Protein AF-A0AA88YU85-F1 (afdb_monomer_lite)

Secondary structure (DSSP, 8-state):
-PPTT-BEEEEEEETTEEEEEEEE-SSTT------------TT--EEEEE---TTS-B-S--TT-------S---

Structure (mmCIF, N/CA/C/O backbone):
data_AF-A0AA88YU85-F1
#
_entry.id   AF-A0AA88YU85-F1
#
loop_
_atom_site.group_PDB
_atom_site.id
_atom_site.type_symbol
_atom_site.label_ato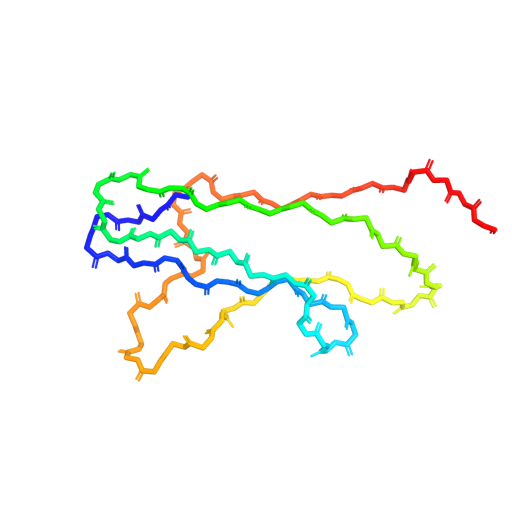m_id
_atom_site.label_alt_id
_atom_site.label_comp_id
_atom_site.label_asym_id
_atom_site.label_entity_id
_atom_site.label_seq_id
_atom_site.pdbx_PDB_ins_code
_atom_site.Cartn_x
_atom_site.Cartn_y
_atom_site.Cartn_z
_atom_site.occupancy
_atom_site.B_iso_or_equiv
_atom_site.auth_seq_id
_atom_site.auth_comp_id
_atom_site.auth_asym_id
_atom_site.auth_atom_id
_atom_site.pdbx_PDB_model_num
ATOM 1 N N . MET A 1 1 ? 4.787 6.414 -9.438 1.00 83.31 1 MET A N 1
ATOM 2 C CA . MET A 1 1 ? 5.055 6.136 -10.863 1.00 83.31 1 MET A CA 1
ATOM 3 C C . MET A 1 1 ? 6.178 5.120 -10.953 1.00 83.31 1 MET A C 1
ATOM 5 O O . MET A 1 1 ? 7.147 5.260 -10.212 1.00 83.31 1 MET A O 1
ATOM 9 N N . ALA A 1 2 ? 6.021 4.073 -11.760 1.00 86.88 2 ALA A N 1
ATOM 10 C CA . ALA A 1 2 ? 7.050 3.050 -11.929 1.00 86.88 2 ALA A CA 1
ATOM 11 C C . ALA A 1 2 ? 8.254 3.602 -12.707 1.00 86.88 2 ALA A C 1
ATOM 13 O O . ALA A 1 2 ? 8.090 4.396 -13.629 1.00 86.88 2 ALA A O 1
ATOM 14 N N . TYR A 1 3 ? 9.464 3.172 -12.340 1.00 83.62 3 TYR A N 1
ATOM 15 C CA . TYR A 1 3 ? 10.655 3.416 -13.153 1.00 83.62 3 TYR A CA 1
ATOM 16 C C . TYR A 1 3 ? 10.569 2.607 -14.457 1.00 83.62 3 TYR A C 1
ATOM 18 O O . TYR A 1 3 ? 10.117 1.457 -14.413 1.00 83.62 3 TYR A O 1
ATOM 26 N N . PRO A 1 4 ? 11.059 3.125 -15.599 1.00 84.75 4 PRO A N 1
ATOM 27 C CA . PRO A 1 4 ? 11.147 2.340 -16.825 1.00 84.75 4 PRO A CA 1
ATOM 28 C C . PRO A 1 4 ? 11.860 1.000 -16.587 1.00 84.75 4 PRO A C 1
ATOM 30 O O . PRO A 1 4 ? 12.948 0.954 -16.015 1.00 84.75 4 PRO A O 1
ATOM 33 N N . GLY A 1 5 ? 11.234 -0.105 -17.003 1.00 84.12 5 GLY A N 1
ATOM 34 C CA . GLY A 1 5 ? 11.773 -1.457 -16.805 1.00 84.12 5 GLY A CA 1
ATOM 35 C C . GLY A 1 5 ? 11.470 -2.106 -15.445 1.00 84.12 5 GLY A C 1
ATOM 36 O O . GLY A 1 5 ? 11.736 -3.299 -15.289 1.00 84.12 5 GLY A O 1
ATOM 37 N N . HIS A 1 6 ? 10.846 -1.390 -14.507 1.00 83.88 6 HIS A N 1
ATOM 38 C CA . HIS A 1 6 ? 10.400 -1.901 -13.206 1.00 83.88 6 HIS A CA 1
ATOM 39 C C . HIS A 1 6 ? 8.882 -1.822 -13.078 1.00 83.88 6 HIS A C 1
ATOM 41 O O . HIS A 1 6 ? 8.246 -1.019 -13.740 1.00 83.88 6 HIS A O 1
ATOM 47 N N . TYR A 1 7 ? 8.283 -2.637 -12.213 1.00 87.56 7 TYR A N 1
ATOM 48 C CA . TYR A 1 7 ? 6.873 -2.486 -11.847 1.00 87.56 7 TYR A CA 1
ATOM 49 C C . TYR A 1 7 ? 6.755 -2.067 -10.385 1.00 87.56 7 TYR A C 1
ATOM 51 O O . TYR A 1 7 ? 7.624 -2.364 -9.565 1.00 87.56 7 TYR A O 1
ATOM 59 N N . ILE A 1 8 ? 5.652 -1.406 -10.052 1.00 88.81 8 ILE A N 1
ATOM 60 C CA . ILE A 1 8 ? 5.235 -1.216 -8.665 1.00 88.81 8 ILE A CA 1
ATOM 61 C C . ILE A 1 8 ? 4.167 -2.256 -8.379 1.00 88.81 8 ILE A C 1
ATOM 63 O O . ILE A 1 8 ? 3.181 -2.356 -9.106 1.00 88.81 8 ILE A O 1
ATOM 67 N N . HIS A 1 9 ? 4.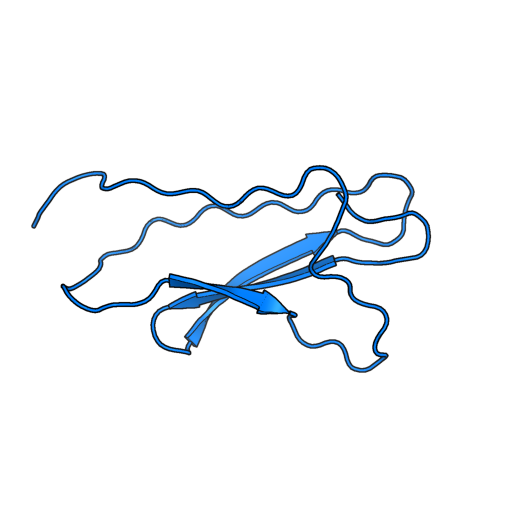354 -3.007 -7.302 1.00 90.56 9 HIS A N 1
ATOM 68 C CA . HIS A 1 9 ? 3.309 -3.829 -6.718 1.00 90.56 9 HIS A CA 1
ATOM 69 C C . HIS A 1 9 ? 3.298 -3.556 -5.220 1.00 90.56 9 HIS A C 1
ATOM 71 O O . HIS A 1 9 ? 4.228 -3.934 -4.508 1.00 90.56 9 HIS A O 1
ATOM 77 N N . ALA A 1 10 ? 2.274 -2.852 -4.751 1.00 91.25 10 ALA A N 1
ATOM 78 C CA . ALA A 1 10 ? 2.160 -2.436 -3.364 1.00 91.25 10 ALA A CA 1
ATOM 79 C C . ALA A 1 10 ? 0.801 -2.824 -2.783 1.00 91.25 10 ALA A C 1
ATOM 81 O O . ALA A 1 10 ? -0.208 -2.866 -3.484 1.00 91.25 10 ALA A O 1
ATOM 82 N N . GLU A 1 11 ? 0.784 -3.084 -1.484 1.00 93.62 11 GLU A N 1
ATOM 83 C CA . GLU A 1 11 ? -0.420 -3.374 -0.714 1.00 93.62 11 GLU A CA 1
ATOM 84 C C . GLU A 1 11 ? -0.624 -2.277 0.323 1.00 93.62 11 GLU A C 1
ATOM 86 O O . GLU A 1 11 ? 0.303 -1.939 1.062 1.00 93.62 11 GLU A O 1
ATOM 91 N N . MET A 1 12 ? -1.847 -1.757 0.423 1.00 95.50 12 MET A N 1
ATOM 92 C CA . MET A 1 12 ? -2.265 -1.032 1.618 1.00 95.50 12 MET A CA 1
ATOM 93 C C . MET A 1 12 ? -2.735 -2.045 2.656 1.00 95.50 12 MET A C 1
ATOM 95 O O . MET A 1 12 ? -3.483 -2.971 2.339 1.00 95.50 12 MET A O 1
ATOM 99 N N . VAL A 1 13 ? -2.289 -1.869 3.894 1.00 96.75 13 VAL A N 1
ATOM 100 C CA . VAL A 1 13 ? -2.463 -2.826 4.982 1.00 96.75 13 VAL A CA 1
ATOM 101 C C . VAL A 1 13 ? -3.169 -2.158 6.149 1.00 96.75 13 VAL A C 1
ATOM 103 O O . VAL A 1 13 ? -2.757 -1.081 6.569 1.00 96.75 13 VAL A O 1
ATOM 106 N N . HIS A 1 14 ? -4.169 -2.827 6.722 1.00 98.12 14 HIS A N 1
ATOM 107 C CA . HIS A 1 14 ? -4.799 -2.477 7.998 1.00 98.12 14 HIS A CA 1
ATOM 108 C C . HIS A 1 14 ? -4.617 -3.634 8.981 1.00 98.12 14 HIS A C 1
ATOM 110 O O . HIS A 1 14 ? -5.005 -4.764 8.697 1.00 98.12 14 HIS A O 1
ATOM 116 N N . ASN A 1 15 ? -3.956 -3.375 10.113 1.00 97.25 15 ASN A N 1
ATOM 117 C CA . ASN A 1 15 ? -3.684 -4.370 11.165 1.00 97.25 15 ASN A CA 1
ATOM 118 C C . ASN A 1 15 ? -3.079 -5.701 10.658 1.00 97.25 15 ASN A C 1
ATOM 120 O O . ASN A 1 15 ? -3.342 -6.772 11.198 1.00 97.25 15 ASN A O 1
ATOM 124 N N . GLY A 1 16 ? -2.239 -5.632 9.621 1.00 94.88 16 GLY A N 1
ATOM 125 C CA . GLY A 1 16 ? -1.566 -6.791 9.021 1.00 94.88 16 GLY A CA 1
ATOM 126 C C . GLY A 1 16 ? -2.316 -7.437 7.849 1.00 94.88 16 GLY A C 1
ATOM 127 O O . GLY A 1 16 ? -1.696 -8.181 7.092 1.00 94.88 16 GLY A O 1
ATOM 128 N N . ALA A 1 17 ? -3.595 -7.112 7.640 1.00 95.50 17 ALA A N 1
ATOM 129 C CA . ALA A 1 17 ? -4.383 -7.586 6.506 1.00 95.50 17 ALA A CA 1
ATOM 130 C C . ALA A 1 17 ? -4.292 -6.623 5.314 1.00 95.50 17 ALA A C 1
ATOM 132 O O . ALA A 1 17 ? -4.396 -5.407 5.482 1.00 95.50 17 ALA A O 1
ATOM 133 N N . ALA A 1 18 ? -4.114 -7.159 4.105 1.00 95.50 18 ALA A N 1
ATOM 134 C CA . ALA A 1 18 ? -4.173 -6.366 2.880 1.00 95.50 18 ALA A CA 1
ATOM 135 C C . ALA A 1 18 ? -5.617 -5.913 2.614 1.00 95.50 18 ALA A C 1
ATOM 137 O O . ALA A 1 18 ? -6.543 -6.722 2.658 1.00 95.50 18 ALA A O 1
ATOM 138 N N . ILE A 1 19 ? -5.795 -4.623 2.338 1.00 96.81 19 ILE A N 1
ATOM 139 C CA . ILE A 1 19 ? -7.104 -3.991 2.095 1.00 96.81 19 ILE A CA 1
ATOM 140 C C . ILE A 1 19 ? -7.214 -3.350 0.711 1.00 96.81 19 ILE A C 1
ATOM 142 O O . ILE A 1 19 ? -8.313 -3.048 0.257 1.00 96.81 19 ILE A O 1
ATOM 146 N N . SER A 1 20 ? -6.088 -3.135 0.032 1.00 95.75 20 SER A N 1
ATOM 147 C CA . SER A 1 20 ? -6.050 -2.677 -1.354 1.00 95.75 20 SER A CA 1
ATOM 148 C C . SER A 1 20 ? -4.718 -3.040 -1.989 1.00 95.75 20 SER A C 1
ATOM 150 O O . SER A 1 20 ? -3.704 -3.141 -1.297 1.00 95.75 20 SER A O 1
ATOM 152 N N . TYR A 1 21 ? -4.721 -3.150 -3.313 1.00 92.81 21 TYR A N 1
ATOM 153 C CA . TYR A 1 21 ? -3.537 -3.361 -4.134 1.00 92.81 21 TYR A CA 1
ATOM 154 C C . TYR A 1 21 ? -3.324 -2.155 -5.045 1.00 92.81 21 TYR A C 1
ATOM 156 O O . TYR A 1 21 ? -4.282 -1.544 -5.516 1.00 92.81 21 TYR A O 1
ATOM 164 N N . VAL A 1 22 ? -2.065 -1.818 -5.287 1.00 91.81 22 VAL A N 1
ATOM 165 C CA . VAL A 1 22 ? -1.635 -0.814 -6.256 1.00 91.81 22 VAL A CA 1
ATOM 166 C C . VAL A 1 22 ? -0.661 -1.493 -7.202 1.00 91.81 22 VAL A C 1
ATOM 168 O O . VAL A 1 22 ? 0.320 -2.095 -6.762 1.00 91.81 22 VAL A O 1
ATOM 171 N N . TYR A 1 23 ? -0.937 -1.383 -8.496 1.00 90.44 23 TYR A N 1
ATOM 172 C CA . TYR A 1 23 ? -0.069 -1.887 -9.546 1.00 90.44 23 TYR A CA 1
ATOM 173 C C . TYR A 1 23 ? 0.253 -0.769 -10.531 1.00 90.44 23 TYR A C 1
ATOM 175 O O . TYR A 1 23 ? -0.643 -0.038 -10.948 1.00 90.44 23 TYR A O 1
ATOM 183 N N . ALA A 1 24 ? 1.526 -0.650 -10.888 1.00 90.50 24 ALA A N 1
ATOM 184 C CA . ALA A 1 24 ? 1.983 0.116 -12.037 1.00 90.50 24 ALA A CA 1
ATOM 185 C C . ALA A 1 24 ? 2.897 -0.796 -12.850 1.00 90.50 24 ALA A C 1
ATOM 187 O O . ALA A 1 24 ? 3.820 -1.403 -12.299 1.00 90.50 24 ALA A O 1
ATOM 188 N N . SER A 1 25 ? 2.607 -0.940 -14.134 1.00 88.06 25 SER A N 1
ATOM 189 C CA . SER A 1 25 ? 3.361 -1.798 -15.031 1.00 88.06 25 SER A CA 1
ATOM 190 C C . SER A 1 25 ? 4.725 -1.198 -15.376 1.00 88.06 25 SER A C 1
ATOM 192 O O . SER A 1 25 ? 5.044 -0.060 -15.049 1.00 88.06 25 SER A O 1
ATOM 194 N N . LYS A 1 26 ? 5.542 -1.999 -16.060 1.00 84.38 26 LYS A N 1
ATOM 195 C CA . LYS A 1 26 ? 6.886 -1.619 -16.511 1.00 84.38 26 LYS A CA 1
ATOM 196 C C . LYS A 1 26 ? 6.928 -0.771 -17.781 1.00 84.38 26 LYS A C 1
ATOM 198 O O . LYS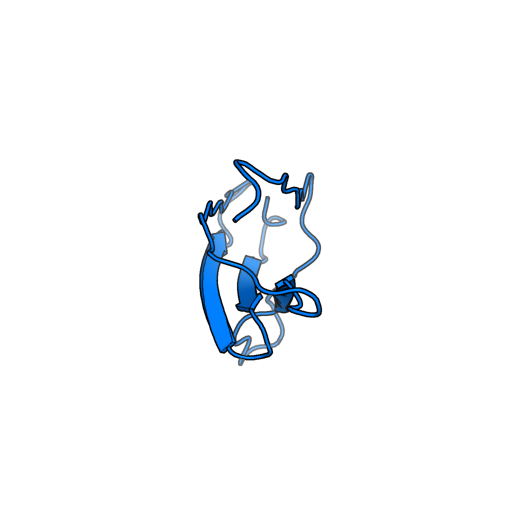 A 1 26 ? 8.024 -0.537 -18.296 1.00 84.38 26 LYS A O 1
ATOM 203 N N . SER A 1 27 ? 5.770 -0.395 -18.334 1.00 80.88 27 SER A N 1
ATOM 204 C CA . SER A 1 27 ? 5.724 0.578 -19.427 1.00 80.88 27 SER A CA 1
ATOM 205 C C . SER A 1 27 ? 6.193 1.943 -18.930 1.00 80.88 27 SER A C 1
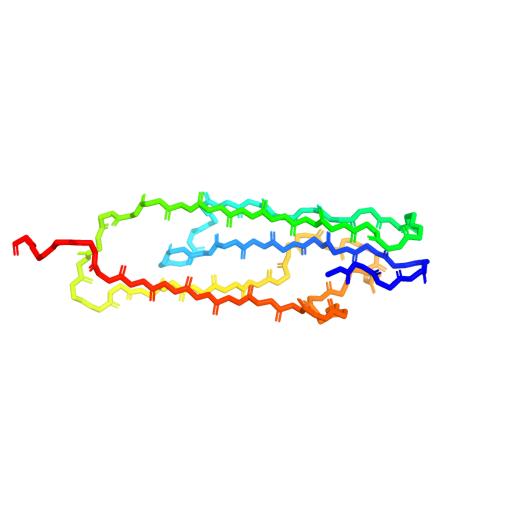ATOM 207 O O . SER A 1 27 ? 6.086 2.234 -17.740 1.00 80.88 27 SER A O 1
ATOM 209 N N . GLU A 1 28 ? 6.714 2.769 -19.837 1.00 76.38 28 GLU A N 1
ATOM 210 C CA . GLU A 1 28 ? 7.217 4.101 -19.491 1.00 76.38 28 GLU A CA 1
ATOM 211 C C . GLU A 1 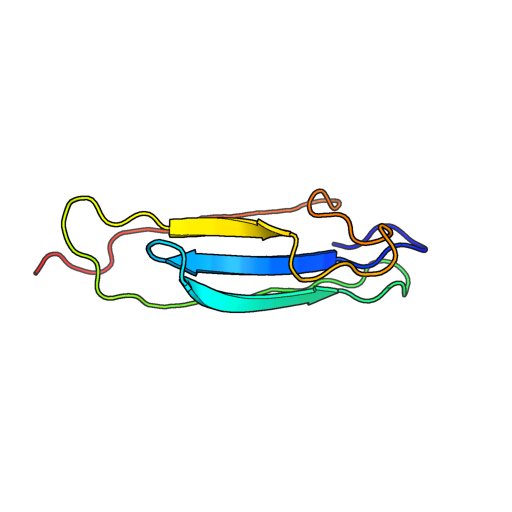28 ? 6.157 4.913 -18.725 1.00 76.38 28 GLU A C 1
ATOM 213 O O . GLU A 1 28 ? 5.021 5.054 -19.177 1.00 76.38 28 GLU A O 1
ATOM 218 N N . ASP A 1 29 ? 6.554 5.387 -17.540 1.00 78.75 29 ASP A N 1
ATOM 219 C CA . ASP A 1 29 ? 5.819 6.284 -16.640 1.00 78.75 29 ASP A CA 1
ATOM 220 C C . ASP A 1 29 ? 4.429 5.817 -16.162 1.00 78.75 29 ASP A C 1
ATOM 222 O O . ASP A 1 29 ? 3.578 6.631 -15.782 1.00 78.75 29 ASP A O 1
ATOM 226 N N . ASP A 1 30 ? 4.190 4.502 -16.095 1.00 89.56 30 ASP A N 1
ATOM 227 C CA . ASP A 1 30 ? 2.919 3.987 -15.579 1.00 89.56 30 ASP A CA 1
ATOM 228 C C . ASP A 1 30 ? 2.705 4.352 -14.098 1.00 89.56 30 ASP A C 1
ATOM 230 O O . ASP A 1 30 ? 3.630 4.408 -13.273 1.00 89.56 30 ASP A O 1
ATOM 234 N N . THR A 1 31 ? 1.451 4.607 -13.733 1.00 90.50 31 THR A N 1
ATOM 235 C CA . THR A 1 31 ? 1.071 5.071 -12.401 1.00 90.50 31 THR A CA 1
ATOM 236 C C . THR A 1 31 ? -0.110 4.282 -11.865 1.00 90.50 31 THR A C 1
ATOM 238 O O . THR A 1 31 ? -1.212 4.316 -12.400 1.00 90.50 31 THR A O 1
ATOM 241 N N . GLY A 1 32 ? 0.119 3.627 -10.730 1.00 90.31 32 GLY A N 1
ATOM 242 C CA . GLY A 1 32 ? -0.920 3.002 -9.928 1.00 90.31 32 GLY A CA 1
ATOM 243 C C . GLY A 1 32 ? -1.398 3.944 -8.830 1.00 90.31 32 GLY A C 1
ATOM 244 O O . GLY A 1 32 ? -0.615 4.692 -8.242 1.00 90.31 32 GLY A O 1
ATOM 245 N N . THR A 1 33 ? -2.689 3.906 -8.519 1.00 93.56 33 THR A N 1
ATOM 246 C CA . THR A 1 33 ? -3.282 4.653 -7.404 1.00 93.56 33 THR A CA 1
ATOM 247 C C . THR A 1 33 ? -4.400 3.834 -6.777 1.00 93.56 33 THR A C 1
ATOM 249 O O . THR A 1 33 ? -5.115 3.119 -7.475 1.00 93.56 33 THR A O 1
ATOM 252 N N . ALA A 1 34 ? -4.566 3.955 -5.462 1.00 95.00 34 ALA A N 1
ATOM 253 C CA . ALA A 1 34 ? -5.718 3.427 -4.748 1.00 95.00 34 ALA A CA 1
ATOM 254 C C . ALA A 1 34 ? -6.158 4.400 -3.653 1.00 95.00 34 ALA A C 1
ATOM 256 O O . ALA A 1 34 ? -5.335 5.090 -3.051 1.00 95.00 34 ALA A O 1
ATOM 257 N N . VAL A 1 35 ? -7.463 4.422 -3.390 1.00 96.56 35 VAL A N 1
ATOM 258 C CA . VAL A 1 35 ? -8.088 5.209 -2.324 1.00 96.56 35 VAL A CA 1
ATOM 259 C C . VAL A 1 35 ? -9.070 4.303 -1.592 1.00 96.56 35 VAL A C 1
ATOM 261 O O . VAL A 1 35 ? -9.851 3.597 -2.226 1.00 96.56 35 VAL A O 1
ATOM 264 N N . VAL A 1 36 ? -9.035 4.327 -0.261 1.00 96.81 36 VAL A N 1
ATOM 265 C CA . VAL A 1 36 ? -9.929 3.540 0.598 1.00 96.81 36 VAL A CA 1
ATOM 266 C C . VAL A 1 36 ? -10.487 4.414 1.714 1.00 96.81 36 VAL A C 1
ATOM 268 O O . VAL A 1 36 ? -9.792 5.284 2.236 1.00 96.81 36 VAL A O 1
ATOM 271 N N . ASN A 1 37 ? -11.734 4.154 2.100 1.00 97.19 37 ASN A N 1
ATOM 272 C CA . A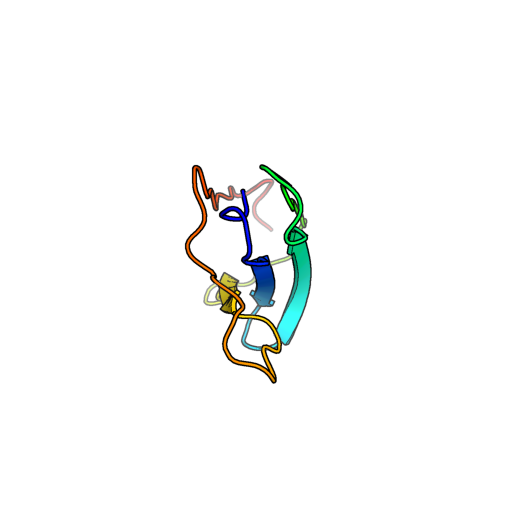SN A 1 37 ? -12.334 4.699 3.314 1.00 97.19 37 ASN A CA 1
ATOM 273 C C . ASN A 1 37 ? -12.434 3.570 4.336 1.00 97.19 37 ASN A C 1
ATOM 275 O O . ASN A 1 37 ? -12.959 2.503 4.019 1.00 97.19 37 ASN A O 1
ATOM 279 N N . LEU A 1 38 ? -11.927 3.799 5.545 1.00 96.69 38 LEU A N 1
ATOM 280 C CA . LEU A 1 38 ? -11.847 2.785 6.592 1.00 96.69 38 LEU A CA 1
ATOM 281 C C . LEU A 1 38 ? -12.527 3.278 7.862 1.00 96.69 38 LEU A C 1
ATOM 283 O O . LEU A 1 38 ? -12.386 4.438 8.248 1.00 96.69 38 LEU A O 1
ATOM 287 N N . VAL A 1 39 ? -13.213 2.362 8.537 1.00 96.69 39 VAL A N 1
ATOM 288 C CA . VAL A 1 39 ? -13.628 2.548 9.925 1.00 96.69 39 VAL A CA 1
ATOM 289 C C . VAL A 1 39 ? -12.470 2.087 10.804 1.00 96.69 39 VAL A C 1
ATOM 291 O O . VAL A 1 39 ? -12.091 0.919 10.746 1.00 96.69 39 VAL A O 1
ATOM 294 N N . LEU A 1 40 ? -11.896 3.001 11.587 1.00 97.19 40 LEU A N 1
ATOM 295 C CA . LEU A 1 40 ? -10.714 2.735 12.410 1.00 97.19 40 LEU A CA 1
ATOM 296 C C . LEU A 1 40 ? -11.034 2.858 13.897 1.00 97.19 40 LEU A C 1
ATOM 298 O O . LEU A 1 40 ? -11.774 3.749 14.317 1.00 97.19 40 LEU A O 1
ATOM 302 N N . GLN A 1 41 ? -10.419 1.992 14.696 1.00 97.38 41 GLN A N 1
ATOM 303 C CA . GLN A 1 41 ? -10.390 2.115 16.148 1.00 97.38 41 GLN A CA 1
ATOM 304 C C . GLN A 1 41 ? -9.056 2.701 16.616 1.00 97.38 41 GLN A C 1
ATOM 306 O O . GLN A 1 41 ? -8.032 2.639 15.930 1.00 97.38 41 GLN A O 1
ATOM 311 N N . LYS A 1 42 ? -9.047 3.284 17.820 1.00 96.19 42 LYS A N 1
ATOM 312 C CA . LYS A 1 42 ? -7.813 3.802 18.419 1.00 96.19 42 LYS A CA 1
ATOM 313 C C . LYS A 1 42 ? -6.785 2.673 18.539 1.00 96.19 42 LYS A C 1
ATOM 315 O O . LYS A 1 42 ? -7.019 1.695 19.239 1.00 96.19 42 LYS A O 1
ATOM 320 N N . GLY A 1 43 ? -5.623 2.873 17.923 1.00 96.94 43 GLY A N 1
ATOM 321 C CA . GLY A 1 43 ? -4.523 1.907 17.925 1.00 96.94 43 GLY A CA 1
ATOM 322 C C . GLY A 1 43 ? -4.399 1.099 16.634 1.00 96.94 43 GLY A C 1
ATOM 323 O O . GLY A 1 43 ? -3.357 0.472 16.437 1.00 96.94 43 GLY A O 1
ATOM 324 N N . ASP A 1 44 ? -5.392 1.169 15.744 1.00 98.19 44 ASP A N 1
ATOM 325 C CA . ASP A 1 44 ? -5.292 0.577 14.414 1.00 98.19 44 ASP A CA 1
ATOM 326 C C . ASP A 1 44 ? -4.143 1.194 13.618 1.00 98.19 44 ASP A C 1
ATOM 328 O O . ASP A 1 44 ? -3.869 2.396 13.693 1.00 98.19 44 ASP A O 1
ATOM 332 N N . LYS A 1 45 ? -3.468 0.355 12.832 1.00 97.94 45 LYS A N 1
ATOM 333 C CA . LYS A 1 45 ? -2.335 0.762 12.001 1.00 97.94 45 LYS A CA 1
ATOM 334 C C . LYS A 1 45 ? -2.669 0.586 10.535 1.00 97.94 45 LYS A C 1
ATOM 336 O O . LYS A 1 45 ? -3.040 -0.512 10.117 1.00 97.94 45 LYS A O 1
ATOM 341 N N . VAL A 1 46 ? -2.442 1.650 9.769 1.00 97.62 46 VAL A N 1
ATOM 342 C CA . VAL A 1 46 ? -2.530 1.652 8.309 1.00 97.62 46 VAL A CA 1
ATOM 343 C C . VAL A 1 46 ? -1.174 2.027 7.730 1.00 97.62 46 VAL A C 1
ATOM 345 O O . VAL A 1 46 ? -0.563 3.004 8.157 1.00 97.62 46 VAL A O 1
ATOM 348 N N . TRP A 1 47 ? -0.681 1.225 6.795 1.00 95.62 47 TRP A N 1
ATOM 349 C CA . TRP A 1 47 ? 0.623 1.416 6.162 1.00 95.62 47 TRP A CA 1
ATOM 350 C C . TRP A 1 47 ? 0.638 0.771 4.778 1.00 95.62 47 TRP A C 1
ATOM 352 O O . TRP A 1 47 ? -0.264 0.012 4.424 1.00 95.62 47 TRP A O 1
ATOM 362 N N . VAL A 1 48 ? 1.656 1.094 3.987 1.00 93.12 48 VAL A N 1
ATOM 363 C CA . VAL A 1 48 ? 1.873 0.513 2.660 1.00 93.12 48 VAL A CA 1
ATOM 364 C C . VAL A 1 48 ? 3.093 -0.396 2.721 1.00 93.12 48 VAL A C 1
ATOM 366 O O . VAL A 1 48 ? 4.079 -0.072 3.385 1.00 93.12 48 VAL A O 1
ATOM 369 N N . LYS A 1 49 ? 3.032 -1.531 2.031 1.00 89.94 49 LYS A N 1
ATOM 370 C CA . LYS A 1 49 ? 4.152 -2.466 1.891 1.00 89.94 49 LYS A CA 1
ATOM 371 C C . LYS A 1 49 ? 4.325 -2.916 0.452 1.00 89.94 49 LYS A C 1
ATOM 373 O O . LYS A 1 49 ? 3.410 -2.772 -0.356 1.00 89.94 49 LYS A O 1
ATOM 378 N N . HIS A 1 50 ? 5.466 -3.536 0.167 1.00 86.88 50 HIS A N 1
ATOM 379 C CA . HIS A 1 50 ? 5.617 -4.336 -1.044 1.00 86.88 50 HIS A CA 1
ATOM 380 C C . HIS A 1 50 ? 4.549 -5.437 -1.084 1.00 86.88 50 HIS A C 1
ATOM 382 O O . HIS A 1 50 ? 4.371 -6.181 -0.115 1.00 86.88 50 HIS A O 1
ATOM 388 N N . GLY A 1 51 ? 3.842 -5.523 -2.209 1.00 77.69 51 GLY A N 1
ATOM 389 C CA . GLY A 1 51 ? 3.028 -6.682 -2.551 1.00 77.69 51 GLY A CA 1
ATOM 390 C C . GLY A 1 51 ? 3.907 -7.873 -2.925 1.00 77.69 51 GLY A C 1
ATOM 391 O O . GLY A 1 51 ? 5.136 -7.782 -2.933 1.00 77.69 51 GLY A O 1
ATOM 392 N N . ASN A 1 52 ? 3.278 -9.007 -3.232 1.00 71.94 52 ASN A N 1
ATOM 393 C CA . ASN A 1 52 ? 4.008 -10.213 -3.617 1.00 71.94 52 ASN A CA 1
ATOM 394 C C . ASN A 1 52 ? 4.918 -9.941 -4.832 1.00 71.94 52 ASN A C 1
ATOM 396 O O . ASN A 1 52 ? 4.436 -9.615 -5.922 1.00 71.94 52 ASN A O 1
ATOM 400 N N . ASP A 1 53 ? 6.226 -10.082 -4.623 1.00 71.25 53 ASP A N 1
ATOM 401 C CA . ASP A 1 53 ? 7.275 -9.840 -5.610 1.00 71.25 53 ASP A CA 1
ATOM 402 C C . ASP A 1 53 ? 8.143 -11.096 -5.787 1.00 71.25 53 ASP A C 1
ATOM 404 O O . ASP A 1 53 ? 9.281 -11.155 -5.318 1.00 71.25 53 ASP A O 1
ATOM 408 N N . PRO A 1 54 ? 7.611 -12.138 -6.447 1.00 66.50 54 PRO A N 1
ATOM 409 C CA . PRO A 1 54 ? 8.296 -13.424 -6.565 1.00 66.50 54 PRO A CA 1
ATOM 410 C C . PRO A 1 54 ? 9.616 -13.348 -7.348 1.00 66.50 54 PRO A C 1
ATOM 412 O O . PRO A 1 54 ? 10.430 -14.259 -7.235 1.00 66.50 54 PRO A O 1
ATOM 415 N N . ASN A 1 55 ? 9.838 -12.278 -8.122 1.00 70.38 55 ASN A N 1
ATOM 416 C CA . ASN A 1 55 ? 11.041 -12.090 -8.935 1.00 70.38 55 ASN A CA 1
ATOM 417 C C . ASN A 1 55 ? 12.008 -11.033 -8.368 1.00 70.38 55 ASN A C 1
ATOM 419 O O . ASN A 1 55 ? 13.093 -10.874 -8.920 1.00 70.38 55 ASN A O 1
ATOM 423 N N . GLY A 1 56 ? 11.642 -10.315 -7.298 1.00 67.12 56 GLY A N 1
ATOM 424 C CA . GLY A 1 56 ? 12.487 -9.280 -6.687 1.00 67.12 56 GLY A CA 1
ATOM 425 C C . GLY A 1 56 ? 12.665 -8.010 -7.533 1.00 67.12 56 GLY A C 1
ATOM 426 O O . GLY A 1 56 ? 13.665 -7.313 -7.378 1.00 67.12 56 GLY A O 1
ATOM 427 N N . ILE A 1 57 ? 11.763 -7.747 -8.486 1.00 70.94 57 ILE A N 1
ATOM 428 C CA . ILE A 1 57 ? 11.867 -6.620 -9.436 1.00 70.94 57 ILE A CA 1
ATOM 429 C C . ILE A 1 57 ? 10.893 -5.492 -9.058 1.00 70.94 57 ILE A C 1
ATOM 431 O O . ILE A 1 57 ? 11.006 -4.379 -9.580 1.00 70.94 57 ILE A O 1
ATOM 435 N N . ALA A 1 58 ? 9.946 -5.757 -8.152 1.00 70.88 58 ALA A N 1
ATOM 436 C CA . ALA A 1 58 ? 8.998 -4.759 -7.692 1.00 70.88 58 ALA A CA 1
ATOM 437 C C . ALA A 1 58 ? 9.716 -3.724 -6.835 1.00 70.88 58 ALA A C 1
ATOM 439 O O . ALA A 1 58 ? 10.402 -4.060 -5.871 1.00 70.88 58 ALA A O 1
ATOM 440 N N . GLN A 1 59 ? 9.485 -2.453 -7.128 1.00 74.25 59 GLN A N 1
ATOM 441 C CA . GLN A 1 59 ? 9.937 -1.364 -6.273 1.00 74.25 59 GLN A CA 1
ATOM 442 C C . GLN A 1 59 ? 8.730 -0.753 -5.562 1.00 74.25 59 GLN A C 1
ATOM 444 O O . GLN A 1 59 ? 7.674 -0.560 -6.163 1.00 74.25 59 GLN A O 1
ATOM 449 N N . LEU A 1 60 ? 8.867 -0.480 -4.264 1.00 72.38 60 LEU A N 1
ATOM 450 C CA . LEU A 1 60 ? 7.893 0.319 -3.516 1.00 72.38 60 LEU A CA 1
ATOM 451 C C . LEU A 1 60 ? 8.186 1.809 -3.676 1.00 72.38 60 LEU A C 1
ATOM 453 O O . LEU A 1 60 ? 7.281 2.639 -3.664 1.00 72.38 60 LEU A O 1
ATOM 457 N N . GLU A 1 61 ? 9.462 2.129 -3.850 1.00 67.94 61 GLU A N 1
ATOM 458 C CA . GLU A 1 61 ? 9.949 3.463 -4.134 1.00 67.94 61 GLU A CA 1
ATOM 459 C C . GLU A 1 61 ? 9.869 3.662 -5.646 1.00 67.94 61 GLU A C 1
ATOM 461 O O . GLU A 1 61 ? 10.604 3.036 -6.397 1.00 67.94 61 GLU A O 1
ATOM 466 N N . GLY A 1 62 ? 8.917 4.474 -6.096 1.00 69.19 62 GLY A N 1
ATOM 467 C CA . GLY A 1 62 ? 8.822 4.964 -7.470 1.00 69.19 62 GLY A CA 1
ATOM 468 C C . GLY A 1 62 ? 8.968 6.481 -7.507 1.00 69.19 62 GLY A C 1
ATOM 469 O O . GLY A 1 62 ? 8.791 7.147 -6.477 1.00 69.19 62 GLY A O 1
ATOM 470 N N . TYR A 1 63 ? 9.189 7.060 -8.688 1.00 78.88 63 TYR A N 1
ATOM 471 C CA . TYR A 1 63 ? 9.119 8.512 -8.833 1.00 78.88 63 TYR A CA 1
ATOM 472 C C . TYR A 1 63 ? 7.751 9.041 -8.372 1.00 78.88 63 TYR A C 1
ATOM 474 O O . TYR A 1 63 ? 6.703 8.437 -8.634 1.00 78.88 63 TYR A O 1
ATOM 482 N N . TYR A 1 64 ? 7.777 10.178 -7.671 1.00 87.00 64 TYR A N 1
ATOM 483 C CA . TYR A 1 64 ? 6.587 10.937 -7.263 1.00 87.00 64 TYR A CA 1
ATOM 484 C C . TYR A 1 64 ? 5.556 10.130 -6.451 1.00 87.00 64 TYR A C 1
ATOM 486 O O . TYR A 1 64 ? 4.350 10.316 -6.597 1.00 87.00 64 TYR A O 1
ATOM 494 N N . SER A 1 65 ? 6.020 9.209 -5.605 1.00 88.38 65 SER A N 1
ATOM 495 C CA . SER A 1 65 ? 5.140 8.387 -4.768 1.00 88.38 65 SER A CA 1
ATOM 496 C C . SER A 1 65 ? 4.561 9.193 -3.600 1.00 88.38 65 SER A C 1
ATOM 498 O O . SER A 1 65 ? 5.285 9.928 -2.929 1.00 88.38 65 SER A O 1
ATOM 500 N N . ALA A 1 66 ? 3.262 9.036 -3.337 1.00 92.25 66 ALA A N 1
ATOM 501 C CA . ALA A 1 66 ? 2.560 9.726 -2.258 1.00 92.25 66 ALA A CA 1
ATOM 502 C C . ALA A 1 66 ? 1.665 8.764 -1.466 1.00 92.25 66 ALA A C 1
ATOM 504 O O . ALA A 1 66 ? 1.003 7.897 -2.035 1.00 92.25 66 ALA A O 1
ATOM 505 N N . PHE A 1 67 ? 1.621 8.955 -0.147 1.00 94.00 67 PHE A N 1
ATOM 506 C CA . PHE A 1 67 ? 0.685 8.294 0.757 1.00 94.00 67 PHE A CA 1
ATOM 507 C C . PHE A 1 67 ? 0.188 9.312 1.785 1.00 94.00 67 PHE A C 1
ATOM 509 O O . PHE A 1 67 ? 0.981 9.958 2.468 1.00 94.00 67 PHE A O 1
ATOM 516 N N . SER A 1 68 ? -1.129 9.478 1.872 1.00 95.88 68 SER A N 1
ATOM 517 C CA . SER A 1 68 ? -1.773 10.475 2.728 1.00 95.88 68 SER A CA 1
ATOM 518 C C . SER A 1 68 ? -3.134 9.984 3.204 1.00 95.88 68 SER A C 1
ATOM 520 O O . SER A 1 68 ? -3.772 9.177 2.532 1.00 95.88 68 SER A O 1
ATOM 522 N N . GLY A 1 69 ? -3.612 10.532 4.319 1.00 96.81 69 GLY A N 1
ATOM 523 C CA . GLY A 1 69 ? -4.955 10.276 4.826 1.00 96.81 69 GLY A CA 1
ATOM 524 C C . GLY A 1 69 ? -5.388 11.334 5.834 1.00 96.81 69 GLY A C 1
ATOM 525 O O . GLY A 1 69 ? -4.566 12.099 6.340 1.00 96.81 69 GLY A O 1
ATOM 526 N N . PHE A 1 70 ? -6.686 11.378 6.114 1.00 97.44 70 PHE A N 1
ATOM 527 C CA . PHE A 1 70 ? -7.283 12.281 7.093 1.00 97.44 70 PHE A CA 1
ATOM 528 C C . PHE A 1 70 ? -8.510 11.632 7.745 1.00 97.44 70 PHE A C 1
ATOM 530 O O . PHE A 1 70 ? -9.092 10.690 7.208 1.00 97.44 70 PHE A O 1
ATOM 537 N N . LEU A 1 71 ? -8.902 12.138 8.916 1.00 97.38 71 LEU A N 1
ATOM 538 C CA . LEU A 1 71 ? -10.124 11.719 9.599 1.00 97.38 71 LEU A CA 1
ATOM 539 C C . LEU A 1 71 ? -11.330 12.416 8.959 1.00 97.38 71 LEU A C 1
ATOM 541 O O . LEU A 1 71 ? -11.427 13.638 9.019 1.00 97.38 71 LEU A O 1
ATOM 545 N N . ILE A 1 72 ? -12.247 11.643 8.375 1.00 97.56 72 ILE A N 1
ATOM 546 C CA . ILE A 1 72 ? -13.493 12.176 7.797 1.00 97.56 72 ILE A CA 1
ATOM 547 C C . ILE A 1 72 ? -14.443 12.630 8.911 1.00 97.56 72 ILE A C 1
ATOM 549 O O . ILE A 1 72 ? -14.934 13.754 8.889 1.00 97.56 72 ILE A O 1
ATOM 553 N N . GLN A 1 73 ? -14.688 11.761 9.894 1.00 96.81 73 GLN A N 1
ATOM 554 C CA . GLN A 1 73 ? -15.548 12.045 11.039 1.00 96.81 73 GLN A CA 1
ATOM 555 C C . GLN A 1 73 ? -15.162 11.140 12.226 1.00 96.81 73 GLN A C 1
ATOM 557 O O . GLN A 1 73 ? -14.915 9.952 12.008 1.00 96.81 73 GLN A O 1
ATOM 562 N N . PRO A 1 74 ? -15.105 11.657 13.469 1.00 93.31 74 PRO A N 1
ATOM 563 C CA . PRO A 1 74 ? -14.976 10.821 14.661 1.00 93.31 74 PRO A CA 1
ATOM 564 C C . PRO A 1 74 ? -16.270 10.037 14.932 1.00 93.31 74 PRO A C 1
ATOM 566 O O . PRO A 1 74 ? -17.368 10.561 14.732 1.00 93.31 74 PRO A O 1
ATOM 569 N N . MET A 1 75 ? -16.132 8.797 15.403 1.00 81.44 75 MET A N 1
ATOM 570 C CA . MET A 1 75 ? -17.248 7.993 15.919 1.00 81.44 75 MET A CA 1
ATOM 571 C C . MET A 1 75 ? -17.394 8.143 17.428 1.00 81.44 75 MET A C 1
ATOM 573 O O . MET A 1 75 ? -16.347 8.302 18.100 1.00 81.44 75 MET A O 1
#

Organism: Pinctada imbricata (NCBI:txid66713)

Foldseek 3Di:
DADQPFKAWKFKDKPRDGDDIWIFDNPPPGGTDDDDDDDDDPPIDIDMDGDDDVPPRHDNDDPPDDDDDDDPDDD

pLDDT: mean 88.48, std 9.36, range [66.5, 98.19]

Radius of gyration: 13.77 Å; chains: 1; bounding box: 30×26×38 Å

Sequence (75 aa):
MAYPGHYIHAEMVHNGAAISYVYASKSEDDTGTAVVNLVLQKGDKVWVKHGNDPNGIAQLEGYYSAFSGFLIQPM

InterPro domains:
  IPR001073 C1q domain [PF00386] (8-72)
  IPR001073 C1q domain [PS50871] (1-75)
  IPR008983 Tumour necrosis factor-like domain superfamily [G3DSA:2.60.120.40] (1-75)
  IPR008983 Tumour necrosis factor-like domain superfamily [SSF49842] (3-74)